Protein AF-A0A954ETG3-F1 (afdb_monomer)

Secondary structure (DSSP, 8-state):
--------------TTSSHHHHHHHHHHHHTT---------PPPPPPP--EEEEETTEEEEEE-HHHHHHHHHTTSS-TTSEEE-TTT-S-EEGGG-HHHHGGG---PPPPPPPP-

Mean predicted aligned error: 18.02 Å

Sequence (116 aa):
MMAAAENPSGGGAAEGMGLGMGFAMANRMAGGFAPAAPGMQAPPPPPQLVWHIAVGGQTQGPFDQTQLAQGIQSGQVTRETLVWNPGLGNWTAAGQVPQLGAYFGAATPPPPPPVP

Radius of gyration: 36.03 Å; Cα contacts (8 Å, |Δi|>4): 92; chains: 1; bounding box: 88×39×97 Å

Nearest PDB structures (foldseek):
  8z9y-assembly1_E  TM=8.578E-01  e=8.884E-03  Arabidopsis thaliana
  7vcf-assembly1_Q  TM=5.878E-01  e=5.594E-03  Chlamydomonas reinhardtii
  7z3c-assembly1_A  TM=7.494E-01  e=1.321E-02  Myxococcus xanthus
  7xzi-assembly1_F  TM=5.463E-01  e=1.083E-02  Chlamydomonas reinhardtii
  7rup-assembly1_A  TM=8.155E-01  e=4.338E-02  Homo sapiens

Solvent-accessible surface area (backbone atoms only — not comparable to full-atom values): 7611 Å² total; per-residue (Å²): 134,85,83,88,85,82,88,79,91,82,84,82,86,72,93,79,74,58,73,73,58,52,52,59,50,43,53,59,49,54,72,70,58,63,78,75,67,84,65,80,68,71,74,77,78,76,89,72,76,46,31,34,35,43,57,96,89,39,82,46,70,81,30,46,68,68,57,48,41,50,32,35,71,71,60,77,38,46,55,77,29,34,28,34,36,88,88,63,80,49,78,38,38,34,57,75,35,74,91,43,44,69,57,77,52,74,79,74,75,76,79,77,76,82,81,132

Structure (mmCIF, N/CA/C/O backbone):
data_AF-A0A954ETG3-F1
#
_entry.id   AF-A0A954ETG3-F1
#
loop_
_atom_site.group_PDB
_atom_site.id
_atom_site.type_symbol
_atom_site.label_atom_id
_atom_site.label_alt_id
_atom_site.label_comp_id
_atom_site.label_asym_id
_atom_site.label_entity_id
_atom_site.label_seq_id
_atom_site.pdbx_PDB_ins_code
_atom_site.Cartn_x
_atom_site.Cartn_y
_atom_site.Cartn_z
_atom_site.occupancy
_atom_site.B_iso_or_equiv
_atom_site.auth_seq_id
_atom_site.auth_comp_id
_atom_site.auth_asym_id
_atom_site.auth_atom_id
_atom_site.pdbx_PDB_model_num
ATOM 1 N N . MET A 1 1 ? 65.751 23.983 -58.830 1.00 43.00 1 MET A N 1
ATOM 2 C CA . MET A 1 1 ? 66.272 24.531 -57.561 1.00 43.00 1 MET A CA 1
ATOM 3 C C . MET A 1 1 ? 66.530 23.361 -56.621 1.00 43.00 1 MET A C 1
ATOM 5 O O . MET A 1 1 ? 65.565 22.710 -56.265 1.00 43.00 1 MET A O 1
ATOM 9 N N . MET A 1 2 ? 67.818 23.092 -56.345 1.00 48.81 2 MET A N 1
ATOM 10 C CA . MET A 1 2 ? 68.406 22.495 -55.119 1.00 48.81 2 MET A CA 1
ATOM 11 C C . MET A 1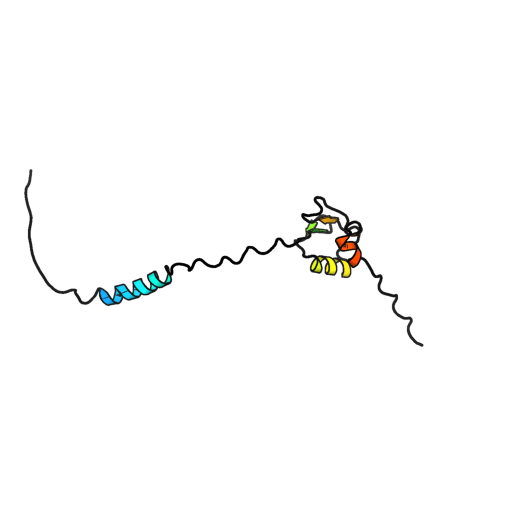 2 ? 67.818 21.146 -54.643 1.00 48.81 2 MET A C 1
ATOM 13 O O . MET A 1 2 ? 66.716 21.114 -54.121 1.00 48.81 2 MET A O 1
ATOM 17 N N . ALA A 1 3 ? 68.401 19.970 -54.906 1.00 39.72 3 ALA A N 1
ATOM 18 C CA . ALA A 1 3 ? 69.732 19.428 -54.570 1.00 39.72 3 ALA A CA 1
ATOM 19 C C . ALA A 1 3 ? 69.964 19.134 -53.068 1.00 39.72 3 ALA A C 1
ATOM 21 O O . ALA A 1 3 ? 70.110 20.056 -52.277 1.00 39.72 3 ALA A O 1
ATOM 22 N N . ALA A 1 4 ? 70.092 17.825 -52.793 1.00 40.00 4 ALA A N 1
ATOM 23 C CA . ALA A 1 4 ? 70.994 17.145 -51.853 1.00 40.00 4 ALA A CA 1
ATOM 24 C C . ALA A 1 4 ? 70.875 17.397 -50.335 1.00 40.00 4 ALA A C 1
ATOM 26 O O . ALA A 1 4 ? 71.153 18.484 -49.846 1.00 40.00 4 ALA A O 1
ATOM 27 N N . ALA A 1 5 ? 70.652 16.317 -49.579 1.00 42.62 5 ALA A N 1
ATOM 28 C CA . ALA A 1 5 ? 71.749 15.669 -48.850 1.00 42.62 5 ALA A CA 1
ATOM 29 C C . ALA A 1 5 ? 71.273 14.349 -48.225 1.00 42.62 5 ALA A C 1
ATOM 31 O O . ALA A 1 5 ? 70.419 14.311 -47.343 1.00 42.62 5 ALA A O 1
ATOM 32 N N . GLU A 1 6 ? 71.856 13.269 -48.722 1.00 43.91 6 GLU A N 1
ATOM 33 C CA . GLU A 1 6 ? 71.850 11.954 -48.107 1.00 43.91 6 GLU A CA 1
ATOM 34 C C . GLU A 1 6 ? 73.033 11.838 -47.124 1.00 43.91 6 GLU A C 1
ATOM 36 O O . GLU A 1 6 ? 74.049 12.511 -47.304 1.00 43.91 6 GLU A O 1
ATOM 41 N N . ASN A 1 7 ? 72.918 10.852 -46.220 1.00 45.94 7 ASN A N 1
ATOM 42 C CA . ASN A 1 7 ? 73.995 10.075 -45.577 1.00 45.94 7 ASN A CA 1
ATOM 43 C C . ASN A 1 7 ? 74.746 10.699 -44.373 1.00 45.94 7 ASN A C 1
ATOM 45 O O . ASN A 1 7 ? 74.837 11.914 -44.247 1.00 45.94 7 ASN A O 1
ATOM 49 N N . PRO A 1 8 ? 75.466 9.890 -43.564 1.00 54.91 8 PRO A N 1
ATOM 50 C CA . PRO A 1 8 ? 75.119 8.582 -42.980 1.00 54.91 8 PRO A CA 1
ATOM 51 C C . PRO A 1 8 ? 75.638 8.427 -41.518 1.00 54.91 8 PRO A C 1
ATOM 53 O O . PRO A 1 8 ? 76.386 9.251 -41.011 1.00 54.91 8 PRO A O 1
ATOM 56 N N . SER A 1 9 ? 75.303 7.296 -40.890 1.00 47.16 9 SER A N 1
ATOM 57 C CA . SER A 1 9 ? 76.126 6.540 -39.921 1.00 47.16 9 SER A CA 1
ATOM 58 C C . SER A 1 9 ? 76.714 7.211 -38.665 1.00 47.16 9 SER A C 1
ATOM 60 O O . SER A 1 9 ? 77.675 7.969 -38.706 1.00 47.16 9 SER A O 1
ATOM 62 N N . GLY A 1 10 ? 76.265 6.705 -37.514 1.00 41.53 10 GLY A N 1
ATOM 63 C CA . GLY A 1 10 ? 76.937 6.791 -36.213 1.00 41.53 10 GLY A CA 1
ATOM 64 C C . GLY A 1 10 ? 75.888 6.614 -35.117 1.00 41.53 10 GLY A C 1
ATOM 65 O O . GLY A 1 10 ? 75.210 7.562 -34.764 1.00 41.53 10 GLY A O 1
ATOM 66 N N . GLY A 1 11 ? 75.555 5.414 -34.655 1.00 46.88 11 GLY A N 1
ATOM 67 C CA . GLY A 1 11 ? 76.486 4.427 -34.135 1.00 46.88 11 GLY A CA 1
ATOM 68 C C . GLY A 1 11 ? 76.504 4.558 -32.614 1.00 46.88 11 GLY A C 1
ATOM 69 O O . GLY A 1 11 ? 77.142 5.457 -32.085 1.00 46.88 11 GLY A O 1
ATOM 70 N N . GLY A 1 12 ? 75.827 3.627 -31.942 1.00 53.81 12 GLY A N 1
ATOM 71 C CA . GLY A 1 12 ? 76.127 3.264 -30.562 1.00 53.81 12 GLY A CA 1
ATOM 72 C C . GLY A 1 12 ? 75.224 3.861 -29.485 1.00 53.81 12 GLY A C 1
ATOM 73 O O . GLY A 1 12 ? 75.094 5.069 -29.334 1.00 53.81 12 GLY A O 1
ATOM 74 N N . ALA A 1 13 ? 74.726 2.953 -28.649 1.00 53.66 13 ALA A N 1
ATOM 75 C CA . ALA A 1 13 ? 74.537 3.174 -27.222 1.00 53.66 13 ALA A CA 1
ATOM 76 C C . ALA A 1 13 ? 73.405 4.124 -26.797 1.00 53.66 13 ALA A C 1
ATOM 78 O O . ALA A 1 13 ? 73.625 5.185 -26.225 1.00 53.66 13 ALA A O 1
ATOM 79 N N . ALA A 1 14 ? 72.175 3.623 -26.888 1.00 49.47 14 ALA A N 1
ATOM 80 C CA . ALA A 1 14 ? 71.246 3.751 -25.762 1.00 49.47 14 ALA A CA 1
ATOM 81 C C . ALA A 1 14 ? 70.336 2.516 -25.650 1.00 49.47 14 ALA A C 1
ATOM 83 O O . ALA A 1 14 ? 69.157 2.606 -25.322 1.00 49.47 14 ALA A O 1
ATOM 84 N N . GLU A 1 15 ? 70.918 1.333 -25.854 1.00 53.25 15 GLU A N 1
ATOM 85 C CA . GLU A 1 15 ? 70.340 0.014 -25.548 1.00 53.25 15 GLU A CA 1
ATOM 86 C C . GLU A 1 15 ? 70.118 -0.222 -24.031 1.00 53.25 15 GLU A C 1
ATOM 88 O O . GLU A 1 15 ? 69.891 -1.344 -23.599 1.00 53.25 15 GLU A O 1
ATOM 93 N N . GLY A 1 16 ? 70.153 0.821 -23.191 1.00 56.62 16 GLY A N 1
ATOM 94 C CA . GLY A 1 16 ? 70.154 0.692 -21.728 1.00 56.62 16 GLY A CA 1
ATOM 95 C C . GLY A 1 16 ? 69.071 1.461 -20.971 1.00 56.62 16 GLY A C 1
ATOM 96 O O . GLY A 1 16 ? 69.084 1.434 -19.745 1.00 56.62 16 GLY A O 1
ATOM 97 N N . MET A 1 17 ? 68.149 2.163 -21.642 1.00 59.31 17 MET A N 1
ATOM 98 C CA . MET A 1 17 ? 67.184 3.040 -20.945 1.00 59.31 17 MET A CA 1
ATOM 99 C C . MET A 1 17 ? 65.737 2.982 -21.459 1.00 59.31 17 MET A C 1
ATOM 101 O O . MET A 1 17 ? 64.908 3.787 -21.051 1.00 59.31 17 MET A O 1
ATOM 105 N N . GLY A 1 18 ? 65.395 2.012 -22.311 1.00 55.75 18 GLY A N 1
ATOM 106 C CA . GLY A 1 18 ? 64.014 1.817 -22.788 1.00 55.75 18 GLY A CA 1
ATOM 107 C C . GLY A 1 18 ? 63.267 0.651 -22.135 1.00 55.75 18 GLY A C 1
ATOM 108 O O . GLY A 1 18 ? 62.039 0.627 -22.125 1.00 55.75 18 GLY A O 1
ATOM 109 N N . LEU A 1 19 ? 63.991 -0.313 -21.557 1.00 62.62 19 LEU A N 1
ATOM 110 C CA . LEU A 1 19 ? 63.399 -1.558 -21.057 1.00 62.62 19 LEU A CA 1
ATOM 111 C C . LEU A 1 19 ? 62.759 -1.422 -19.666 1.00 62.62 19 LEU A C 1
ATOM 113 O O . LEU A 1 19 ? 61.821 -2.146 -19.381 1.00 62.62 19 LEU A O 1
ATOM 117 N N . GLY A 1 20 ? 63.171 -0.473 -18.817 1.00 57.78 20 GLY A N 1
ATOM 118 C CA . GLY A 1 20 ? 62.566 -0.286 -17.482 1.00 57.78 20 GLY A CA 1
ATOM 119 C C . GLY A 1 20 ? 61.249 0.501 -17.481 1.00 57.78 20 GLY A C 1
ATOM 120 O O . GLY A 1 20 ? 60.387 0.284 -16.632 1.00 57.78 20 GLY A O 1
ATOM 121 N N . MET A 1 21 ? 61.061 1.393 -18.458 1.00 67.25 21 MET A N 1
ATOM 122 C CA . MET A 1 21 ? 59.860 2.232 -18.566 1.00 67.25 21 MET A CA 1
ATOM 123 C C . MET A 1 21 ? 58.784 1.604 -19.472 1.00 67.25 21 MET A C 1
ATOM 125 O O . MET A 1 21 ? 57.598 1.888 -19.304 1.00 67.25 21 MET A O 1
ATOM 129 N N . GLY A 1 22 ? 59.174 0.666 -20.349 1.00 55.97 22 GLY A N 1
ATOM 130 C CA . GLY A 1 22 ? 58.256 -0.158 -21.141 1.00 55.97 22 GLY A CA 1
ATOM 131 C C . GLY A 1 22 ? 57.404 -1.110 -20.294 1.00 55.97 22 GLY A C 1
ATOM 132 O O . GLY A 1 22 ? 56.209 -1.230 -20.543 1.00 55.97 22 GLY A O 1
ATOM 133 N N . PHE A 1 23 ? 57.959 -1.710 -19.230 1.00 65.00 23 PHE A N 1
ATOM 134 C CA . PHE A 1 23 ? 57.196 -2.597 -18.336 1.00 65.00 23 PHE A CA 1
ATOM 135 C C . PHE A 1 23 ? 56.303 -1.849 -17.330 1.00 65.00 23 PHE A C 1
ATOM 137 O O . PHE A 1 23 ? 55.227 -2.338 -16.994 1.00 65.00 23 PHE A O 1
ATOM 144 N N . ALA A 1 24 ? 56.680 -0.644 -16.885 1.00 60.94 24 ALA A N 1
ATOM 145 C CA . ALA A 1 24 ? 55.849 0.161 -15.979 1.00 60.94 24 ALA A CA 1
ATOM 146 C C . ALA A 1 24 ? 54.602 0.739 -16.680 1.00 60.94 24 ALA A C 1
ATOM 148 O O . ALA A 1 24 ? 53.517 0.772 -16.092 1.00 60.94 24 ALA A O 1
ATOM 149 N N . MET A 1 25 ? 54.719 1.125 -17.958 1.00 66.12 25 MET A N 1
ATOM 150 C CA . MET A 1 25 ? 53.553 1.446 -18.791 1.00 66.12 25 MET A CA 1
ATOM 151 C C . MET A 1 25 ? 52.797 0.176 -19.210 1.00 66.12 25 MET A C 1
ATOM 153 O O . MET A 1 25 ? 51.568 0.195 -19.198 1.00 66.12 25 MET A O 1
ATOM 157 N N . ALA A 1 26 ? 53.483 -0.946 -19.471 1.00 58.66 26 ALA A N 1
ATOM 158 C CA . ALA A 1 26 ? 52.820 -2.223 -19.737 1.00 58.66 26 ALA A CA 1
ATOM 159 C C . ALA A 1 26 ? 52.005 -2.725 -18.539 1.00 58.66 26 ALA A C 1
ATOM 161 O O . ALA A 1 26 ? 50.945 -3.278 -18.763 1.00 58.66 26 ALA A O 1
ATOM 162 N N . ASN A 1 27 ? 52.395 -2.474 -17.285 1.00 59.28 27 ASN A N 1
ATOM 163 C CA . ASN A 1 27 ? 51.571 -2.845 -16.126 1.00 59.28 27 ASN A CA 1
ATOM 164 C C . ASN A 1 27 ? 50.320 -1.950 -15.990 1.00 59.28 27 ASN A C 1
ATOM 166 O O . ASN A 1 27 ? 49.256 -2.416 -15.587 1.00 59.28 27 ASN A O 1
ATOM 170 N N . ARG A 1 28 ? 50.411 -0.673 -16.392 1.00 59.66 28 ARG A N 1
ATOM 171 C CA . ARG A 1 28 ? 49.268 0.262 -16.438 1.00 59.66 28 ARG A CA 1
ATOM 172 C C . ARG A 1 28 ? 48.347 0.021 -17.642 1.00 59.66 28 ARG A C 1
ATOM 174 O O . ARG A 1 28 ? 47.153 0.278 -17.545 1.00 59.66 28 ARG A O 1
ATOM 181 N N . MET A 1 29 ? 48.880 -0.485 -18.753 1.00 61.75 29 MET A N 1
ATOM 182 C CA . MET A 1 29 ? 48.114 -0.820 -19.958 1.00 61.75 29 MET A CA 1
ATOM 183 C C . MET A 1 29 ? 47.565 -2.258 -19.912 1.00 61.75 29 MET A C 1
ATOM 185 O O . MET A 1 29 ? 46.436 -2.484 -20.331 1.00 61.75 29 MET A O 1
ATOM 189 N N . ALA A 1 30 ? 48.282 -3.203 -19.295 1.00 54.66 30 ALA A N 1
ATOM 190 C CA . ALA A 1 30 ? 47.799 -4.554 -18.986 1.00 54.66 30 ALA A CA 1
ATOM 191 C C . ALA A 1 30 ? 46.777 -4.561 -17.838 1.00 54.66 30 ALA A C 1
ATOM 193 O O . ALA A 1 30 ? 45.889 -5.405 -17.825 1.00 54.66 30 ALA A O 1
ATOM 194 N N . GLY A 1 31 ? 46.832 -3.585 -16.924 1.00 53.94 31 GLY A N 1
ATOM 195 C CA . GLY A 1 31 ? 45.770 -3.341 -15.941 1.00 53.94 31 GLY A CA 1
ATOM 196 C C . GLY A 1 31 ? 44.520 -2.651 -16.509 1.00 53.94 31 GLY A C 1
ATOM 197 O O . GLY A 1 31 ? 43.523 -2.544 -15.801 1.00 53.94 31 GLY A O 1
ATOM 198 N N . GLY A 1 32 ? 44.562 -2.173 -17.76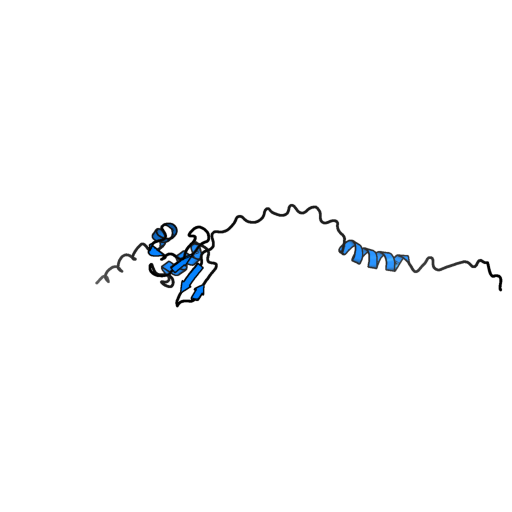1 1.00 55.44 32 GLY A N 1
ATOM 199 C CA . GLY A 1 32 ? 43.454 -1.475 -18.431 1.00 55.44 32 GLY A CA 1
ATOM 200 C C . GLY A 1 32 ? 42.789 -2.259 -19.567 1.00 55.44 32 GLY A C 1
ATOM 201 O O . GLY A 1 32 ? 41.733 -1.853 -20.041 1.00 55.44 32 GLY A O 1
ATOM 202 N N . PHE A 1 33 ? 43.383 -3.377 -19.992 1.00 54.16 33 PHE A N 1
ATOM 203 C CA . PHE A 1 33 ? 42.897 -4.209 -21.095 1.00 54.16 33 PHE A CA 1
ATOM 204 C C . PHE A 1 33 ? 43.124 -5.694 -20.790 1.00 54.16 33 PHE A C 1
ATOM 206 O O . PHE A 1 33 ? 43.775 -6.417 -21.540 1.00 54.16 33 PHE A O 1
ATOM 213 N N . ALA A 1 34 ? 42.558 -6.172 -19.682 1.00 50.06 34 ALA A N 1
ATOM 214 C CA . ALA A 1 34 ? 42.133 -7.563 -19.666 1.00 50.06 34 ALA A CA 1
ATOM 215 C C . ALA A 1 34 ? 40.972 -7.679 -20.671 1.00 50.06 34 ALA A C 1
ATOM 217 O O . ALA A 1 34 ? 40.055 -6.851 -20.601 1.00 50.06 34 ALA A O 1
ATOM 218 N N . PRO A 1 35 ? 40.960 -8.654 -21.601 1.00 44.50 35 PRO A N 1
ATOM 219 C CA . PRO A 1 35 ? 39.711 -9.011 -22.246 1.00 44.50 35 PRO A CA 1
ATOM 220 C C . PRO A 1 35 ? 38.763 -9.352 -21.102 1.00 44.50 35 PRO A C 1
ATOM 222 O O . PRO A 1 35 ? 39.039 -10.262 -20.319 1.00 44.50 35 PRO A O 1
ATOM 225 N N . ALA A 1 36 ? 37.690 -8.575 -20.953 1.00 50.06 36 ALA A N 1
ATOM 226 C CA . ALA A 1 36 ? 36.567 -9.018 -20.160 1.00 50.06 36 ALA A CA 1
ATOM 227 C C . ALA A 1 36 ? 36.245 -10.410 -20.706 1.00 50.06 36 ALA A C 1
ATOM 229 O O . ALA A 1 36 ? 35.804 -10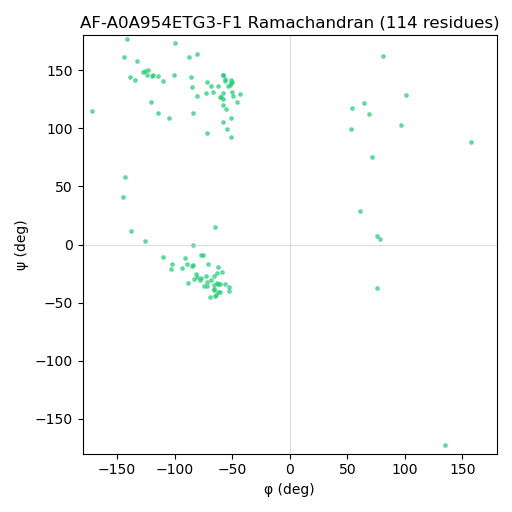.537 -21.851 1.00 50.06 36 ALA A O 1
ATOM 230 N N . ALA A 1 37 ? 36.538 -11.459 -19.925 1.00 52.12 37 ALA A N 1
ATOM 231 C CA . ALA A 1 37 ? 35.888 -12.742 -20.127 1.00 52.12 37 ALA A CA 1
ATOM 232 C C . ALA A 1 37 ? 34.420 -12.388 -20.355 1.00 52.12 37 ALA A C 1
ATOM 234 O O . ALA A 1 37 ? 33.947 -11.538 -19.591 1.00 52.12 37 ALA A O 1
ATOM 235 N N . PRO A 1 38 ? 33.749 -12.889 -21.412 1.00 47.44 38 PRO A N 1
ATOM 236 C CA . PRO A 1 38 ? 32.355 -12.564 -21.649 1.00 47.44 38 PRO A CA 1
ATOM 237 C C . PRO A 1 38 ? 31.647 -12.940 -20.364 1.00 47.44 38 PRO A C 1
ATOM 239 O O . PRO A 1 38 ? 31.466 -14.119 -20.058 1.00 47.44 38 PRO A O 1
ATOM 242 N N . GLY A 1 39 ? 31.407 -11.917 -19.542 1.00 53.41 39 GLY A N 1
ATOM 243 C CA . GLY A 1 39 ? 30.809 -12.088 -18.250 1.00 53.41 39 GLY A CA 1
ATOM 244 C C . GLY A 1 39 ? 29.517 -12.757 -18.611 1.00 53.41 39 GLY A C 1
ATOM 245 O O . GLY A 1 39 ? 28.809 -12.270 -19.497 1.00 53.41 39 GLY A O 1
ATOM 246 N N . MET A 1 40 ? 29.254 -13.908 -18.006 1.00 51.75 40 MET A N 1
ATOM 247 C CA . MET A 1 40 ? 27.886 -14.341 -17.842 1.00 51.75 40 MET A CA 1
ATOM 248 C C . MET A 1 40 ? 27.192 -13.137 -17.218 1.00 51.75 40 MET A C 1
ATOM 250 O O . MET A 1 40 ? 27.308 -12.894 -16.019 1.00 51.75 40 MET A O 1
ATOM 254 N N . GLN A 1 41 ? 26.616 -12.296 -18.079 1.00 59.59 41 GLN A N 1
ATOM 255 C CA . GLN A 1 41 ? 25.758 -11.203 -17.701 1.00 59.59 41 GLN A CA 1
ATOM 256 C C . GLN A 1 41 ? 24.683 -11.945 -16.940 1.00 59.59 41 GLN A C 1
ATOM 258 O O . GLN A 1 41 ? 23.953 -12.742 -17.536 1.00 59.59 41 GLN A O 1
ATOM 263 N N . ALA A 1 42 ? 24.714 -11.828 -15.610 1.00 64.38 42 ALA A N 1
ATOM 264 C CA . ALA A 1 42 ? 23.703 -12.449 -14.785 1.00 64.38 42 ALA A CA 1
ATOM 265 C C . ALA A 1 42 ? 22.365 -12.044 -15.413 1.00 64.38 42 ALA A C 1
ATOM 267 O O . ALA A 1 42 ? 22.207 -10.861 -15.744 1.00 64.38 42 ALA A O 1
ATOM 268 N N . PRO A 1 43 ? 21.475 -13.010 -15.701 1.00 65.56 43 PRO A N 1
ATOM 269 C CA . PRO A 1 43 ? 20.224 -12.703 -16.370 1.00 65.56 43 PRO A CA 1
ATOM 270 C C . PRO A 1 43 ? 19.554 -11.539 -15.631 1.00 65.56 43 PRO A C 1
ATOM 272 O O . PRO A 1 43 ? 19.650 -11.482 -14.399 1.00 65.56 43 PRO A O 1
ATOM 275 N N . PRO A 1 44 ? 18.943 -10.581 -16.356 1.00 67.81 44 PRO A N 1
ATOM 276 C CA . PRO A 1 44 ? 18.317 -9.433 -15.720 1.00 67.81 44 PRO A CA 1
ATOM 277 C C . PRO A 1 44 ? 17.366 -9.919 -14.617 1.00 67.81 44 PRO A C 1
ATOM 279 O O . PRO A 1 44 ? 16.686 -10.935 -14.814 1.00 67.81 44 PRO A O 1
ATOM 282 N N . PRO A 1 45 ? 17.336 -9.249 -13.450 1.00 68.62 45 PRO A N 1
ATOM 283 C CA . PRO A 1 45 ? 16.458 -9.657 -12.367 1.00 68.62 45 PRO A CA 1
ATOM 284 C C . PRO A 1 45 ? 15.009 -9.682 -12.872 1.00 68.62 45 PRO A C 1
ATOM 286 O O . PRO A 1 45 ? 14.625 -8.829 -13.680 1.00 68.62 45 PRO A O 1
ATOM 289 N N . PRO A 1 46 ? 14.199 -10.660 -12.432 1.00 71.25 46 PRO A N 1
ATOM 290 C CA . PRO A 1 46 ? 12.803 -10.727 -12.830 1.00 71.25 46 PRO A CA 1
ATOM 291 C C . PRO A 1 46 ? 12.084 -9.426 -12.438 1.00 71.25 46 PRO A C 1
ATOM 293 O O . PRO A 1 46 ? 12.413 -8.841 -11.400 1.00 71.25 46 PRO A O 1
ATOM 296 N N . PRO A 1 47 ? 11.106 -8.962 -13.237 1.00 69.69 47 PRO A N 1
ATOM 297 C CA . PRO A 1 47 ? 10.348 -7.761 -12.917 1.00 69.69 47 PRO A CA 1
ATOM 298 C C . PRO A 1 47 ? 9.671 -7.933 -11.555 1.00 69.69 47 PRO A C 1
ATOM 300 O O . PRO A 1 47 ? 8.892 -8.863 -11.343 1.00 69.69 47 PRO A O 1
ATOM 303 N N . GLN A 1 48 ? 10.002 -7.045 -10.622 1.00 74.75 48 GLN A N 1
ATOM 304 C CA . GLN A 1 48 ? 9.438 -7.056 -9.277 1.00 74.75 48 GLN A CA 1
ATOM 305 C C . GLN A 1 48 ? 8.115 -6.291 -9.298 1.00 74.75 48 GLN A C 1
ATOM 307 O O . GLN A 1 48 ? 8.010 -5.234 -9.925 1.00 74.75 48 GLN A O 1
ATOM 312 N N . LEU A 1 49 ? 7.081 -6.843 -8.659 1.00 83.56 49 LEU A N 1
ATOM 313 C CA . LEU A 1 49 ? 5.783 -6.182 -8.571 1.00 83.56 49 LEU A CA 1
ATOM 314 C C . LEU A 1 49 ? 5.892 -4.993 -7.610 1.00 83.56 49 LEU A C 1
ATOM 316 O O . LEU A 1 49 ? 5.771 -5.155 -6.397 1.00 83.56 49 LEU A O 1
ATOM 320 N N . VAL A 1 50 ? 6.107 -3.810 -8.177 1.00 90.62 50 VAL A N 1
ATOM 321 C CA . VAL A 1 50 ? 6.174 -2.549 -7.438 1.00 90.62 50 VAL A CA 1
ATOM 322 C C . VAL A 1 50 ? 4.790 -1.945 -7.236 1.00 90.62 50 VAL A C 1
ATOM 324 O O . VAL A 1 50 ? 3.925 -2.005 -8.112 1.00 90.62 50 VAL A O 1
ATOM 327 N N . TRP A 1 51 ? 4.602 -1.328 -6.080 1.00 92.56 51 TRP A N 1
ATOM 328 C CA . TRP A 1 51 ? 3.378 -0.660 -5.670 1.00 92.56 51 TRP A CA 1
ATOM 329 C C . TRP A 1 51 ? 3.634 0.815 -5.405 1.00 92.56 51 TRP A C 1
ATOM 331 O O . TRP A 1 51 ? 4.668 1.210 -4.874 1.00 92.56 51 TRP A O 1
ATOM 341 N N . HIS A 1 52 ? 2.652 1.634 -5.731 1.00 94.88 52 HIS A N 1
ATOM 342 C CA . HIS A 1 52 ? 2.620 3.048 -5.404 1.00 94.88 52 HIS A CA 1
ATOM 343 C C . HIS A 1 52 ? 1.342 3.335 -4.627 1.00 94.88 52 HIS A C 1
ATOM 345 O O . HIS A 1 52 ? 0.308 2.717 -4.882 1.00 94.88 52 HIS A O 1
ATOM 351 N N . ILE A 1 53 ? 1.406 4.267 -3.683 1.00 94.31 53 ILE A N 1
ATOM 352 C CA . ILE A 1 53 ? 0.259 4.683 -2.869 1.00 94.31 53 ILE A CA 1
ATOM 353 C C . ILE A 1 53 ? 0.069 6.192 -2.965 1.00 94.31 53 ILE A C 1
ATOM 355 O O . ILE A 1 53 ? 1.045 6.926 -3.102 1.00 94.31 53 ILE A O 1
ATOM 359 N N . ALA A 1 54 ? -1.167 6.665 -2.857 1.00 92.88 54 ALA A N 1
ATOM 360 C CA . ALA A 1 54 ? -1.472 8.083 -2.753 1.00 92.88 54 ALA A CA 1
ATOM 361 C C . ALA A 1 54 ? -1.846 8.424 -1.307 1.00 92.88 54 ALA A C 1
ATOM 363 O O . ALA A 1 54 ? -2.920 8.058 -0.829 1.00 92.88 54 ALA A O 1
ATOM 364 N N . VAL A 1 55 ? -0.970 9.146 -0.614 1.00 86.94 55 VAL A N 1
ATOM 365 C CA . VAL A 1 55 ? -1.173 9.576 0.777 1.00 86.94 55 VAL A CA 1
ATOM 366 C C . VAL A 1 55 ? -1.125 11.097 0.811 1.00 86.94 55 VAL A C 1
ATOM 368 O O . VAL A 1 55 ? -0.156 11.703 0.358 1.00 86.94 55 VAL A O 1
ATOM 371 N N . GLY A 1 56 ? -2.196 11.730 1.299 1.00 83.50 56 GLY A N 1
ATOM 372 C CA . GLY A 1 56 ? -2.297 13.195 1.341 1.00 83.50 56 GLY A CA 1
ATOM 373 C C . GLY A 1 56 ? -2.238 13.864 -0.040 1.00 83.50 56 GLY A C 1
ATOM 374 O O . GLY A 1 56 ? -1.737 14.975 -0.165 1.00 83.50 56 GLY A O 1
ATOM 375 N N . GLY A 1 57 ? -2.686 13.171 -1.093 1.00 85.44 57 GLY A N 1
ATOM 376 C CA . GLY A 1 57 ? -2.621 13.665 -2.474 1.00 85.44 57 GLY A CA 1
ATOM 377 C C . GLY A 1 57 ? -1.228 13.600 -3.111 1.00 85.44 57 GLY A C 1
ATOM 378 O O . GLY A 1 57 ? -1.050 14.106 -4.215 1.00 85.44 57 GLY A O 1
ATOM 379 N N . GLN A 1 58 ? -0.245 12.988 -2.446 1.00 90.50 58 GLN A N 1
ATOM 380 C CA . GLN A 1 58 ? 1.093 12.754 -2.989 1.00 90.50 58 GLN A CA 1
ATOM 381 C C . GLN A 1 58 ? 1.301 11.265 -3.258 1.00 90.50 58 GLN A C 1
ATOM 383 O O . GLN A 1 58 ? 0.888 10.418 -2.466 1.00 90.50 58 GLN A O 1
ATOM 388 N N . THR A 1 59 ? 1.960 10.951 -4.373 1.00 92.94 59 THR A N 1
ATOM 389 C CA . THR A 1 59 ? 2.353 9.576 -4.693 1.00 92.94 59 THR A CA 1
ATOM 390 C C . THR A 1 59 ? 3.619 9.209 -3.925 1.00 92.94 59 THR A C 1
ATOM 392 O O . THR A 1 59 ? 4.617 9.920 -4.007 1.00 92.94 59 THR A O 1
ATOM 395 N N . GLN A 1 60 ? 3.586 8.092 -3.206 1.00 91.56 60 GLN A N 1
ATOM 396 C CA . GLN A 1 60 ? 4.726 7.513 -2.499 1.00 91.56 60 GLN A CA 1
ATOM 397 C C . GLN A 1 60 ? 5.029 6.114 -3.050 1.00 91.56 60 GLN A C 1
ATOM 399 O O . GLN A 1 60 ? 4.116 5.386 -3.451 1.00 91.56 60 GLN A O 1
ATOM 404 N N . GLY A 1 61 ? 6.308 5.743 -3.072 1.00 88.50 61 GLY A N 1
ATOM 405 C CA . GLY A 1 61 ? 6.805 4.468 -3.596 1.00 88.50 61 GLY A CA 1
ATOM 406 C C . GLY A 1 61 ? 8.043 4.662 -4.481 1.00 88.50 61 GLY A C 1
ATOM 407 O O . GLY A 1 61 ? 8.546 5.784 -4.575 1.00 88.50 61 GLY A O 1
ATOM 408 N N . PRO A 1 62 ? 8.529 3.609 -5.159 1.00 90.44 62 PRO A N 1
ATOM 409 C CA . PRO A 1 62 ? 7.957 2.263 -5.244 1.00 90.44 62 PRO A CA 1
ATOM 410 C C . PRO A 1 62 ? 8.105 1.472 -3.937 1.00 90.44 62 PRO A C 1
ATOM 412 O O . PRO A 1 62 ? 9.143 1.526 -3.285 1.00 90.44 62 PRO A O 1
ATOM 415 N N . PHE A 1 63 ? 7.060 0.736 -3.574 1.00 90.94 63 PHE A N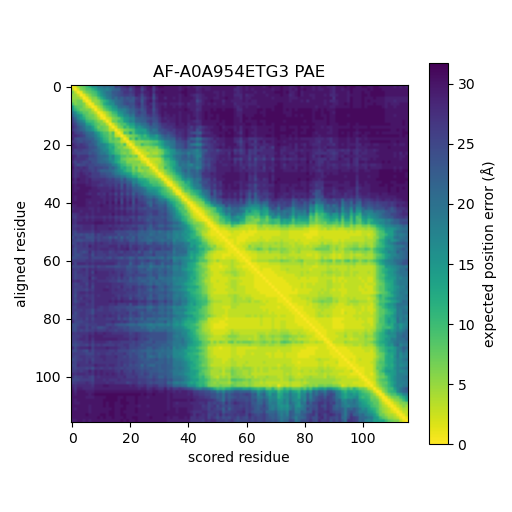 1
ATOM 416 C CA . PHE A 1 63 ? 7.026 -0.175 -2.436 1.00 90.94 63 PHE A CA 1
ATOM 417 C C . PHE A 1 63 ? 6.861 -1.614 -2.907 1.00 90.94 63 PHE A C 1
ATOM 419 O O . PHE A 1 63 ? 6.108 -1.892 -3.840 1.00 90.94 63 PHE A O 1
ATOM 426 N N . ASP A 1 64 ? 7.493 -2.544 -2.209 1.00 89.94 64 ASP A N 1
ATOM 427 C CA . ASP A 1 64 ? 7.191 -3.964 -2.363 1.00 89.94 64 ASP A CA 1
ATOM 428 C C . ASP A 1 64 ? 5.934 -4.343 -1.570 1.00 89.94 64 ASP A C 1
ATOM 430 O O . ASP A 1 64 ? 5.513 -3.642 -0.644 1.00 89.94 64 ASP A O 1
ATOM 434 N N . GLN A 1 65 ? 5.359 -5.508 -1.874 1.00 86.06 65 GLN A N 1
ATOM 435 C CA . GLN A 1 65 ? 4.176 -6.022 -1.172 1.00 86.06 65 GLN A CA 1
ATOM 436 C C . GLN A 1 65 ? 4.365 -6.053 0.356 1.00 86.06 65 GLN A C 1
ATOM 438 O O . GLN A 1 65 ? 3.455 -5.692 1.098 1.00 86.06 65 GLN A O 1
ATOM 443 N N . THR A 1 66 ? 5.555 -6.429 0.835 1.00 87.81 66 THR A N 1
ATOM 444 C CA . THR A 1 66 ? 5.871 -6.468 2.270 1.00 87.81 66 THR A CA 1
ATOM 445 C C . THR A 1 66 ? 5.848 -5.078 2.903 1.00 87.81 66 THR A C 1
ATOM 447 O O . THR A 1 66 ? 5.280 -4.907 3.977 1.00 87.81 66 THR A O 1
ATOM 450 N N . GLN A 1 67 ? 6.434 -4.071 2.247 1.00 89.56 67 GLN A N 1
ATOM 451 C CA . GLN A 1 67 ? 6.437 -2.688 2.746 1.00 89.56 67 GLN A CA 1
ATOM 452 C C . GLN A 1 67 ? 5.022 -2.111 2.757 1.00 89.56 67 GLN A C 1
ATOM 454 O O . GLN A 1 67 ? 4.629 -1.453 3.718 1.00 89.56 67 GLN A O 1
ATOM 459 N N . LEU A 1 68 ? 4.228 -2.426 1.733 1.00 89.69 68 LEU A N 1
ATOM 460 C CA . LEU A 1 68 ? 2.829 -2.033 1.675 1.00 89.69 68 LEU A CA 1
ATOM 461 C C . LEU A 1 68 ? 2.010 -2.681 2.801 1.00 89.69 68 LEU A C 1
ATOM 463 O O . LEU A 1 68 ? 1.240 -1.995 3.467 1.00 89.69 68 LEU A O 1
ATOM 467 N N . ALA A 1 69 ? 2.221 -3.972 3.074 1.00 87.75 69 ALA A N 1
ATOM 468 C CA . ALA A 1 69 ? 1.588 -4.671 4.191 1.00 87.75 69 ALA A CA 1
ATOM 469 C C . ALA A 1 69 ? 1.961 -4.055 5.551 1.00 87.75 69 ALA A C 1
ATOM 471 O O . ALA A 1 69 ? 1.087 -3.873 6.396 1.00 87.75 69 ALA A O 1
ATOM 472 N N . GLN A 1 70 ? 3.226 -3.669 5.747 1.00 88.44 70 GLN A N 1
ATOM 473 C CA . GLN A 1 70 ? 3.660 -2.932 6.942 1.00 88.44 70 GLN A CA 1
ATOM 474 C C . GLN A 1 70 ? 2.962 -1.566 7.049 1.00 88.44 70 GLN A C 1
ATOM 476 O O . GLN A 1 70 ? 2.515 -1.194 8.130 1.00 88.44 70 GLN A O 1
ATOM 481 N N . GLY A 1 71 ? 2.803 -0.848 5.931 1.00 88.69 71 GLY A N 1
ATOM 482 C CA . GLY A 1 71 ? 2.039 0.404 5.865 1.00 88.69 71 GLY A CA 1
ATOM 483 C C . GLY A 1 71 ? 0.555 0.231 6.207 1.00 88.69 71 GLY A C 1
ATOM 484 O O . GLY A 1 71 ? -0.045 1.105 6.830 1.00 88.69 71 GLY A O 1
ATOM 485 N N . ILE A 1 72 ? -0.034 -0.913 5.849 1.00 88.94 72 ILE A N 1
ATOM 486 C CA . ILE A 1 72 ? -1.408 -1.271 6.228 1.00 88.94 72 ILE A CA 1
ATOM 487 C C . ILE A 1 72 ? -1.494 -1.551 7.733 1.00 88.94 72 ILE A C 1
ATOM 489 O O . ILE A 1 72 ? -2.384 -1.038 8.409 1.00 88.94 72 ILE A O 1
ATOM 493 N N . GLN A 1 73 ? -0.543 -2.313 8.278 1.00 84.94 73 GLN A N 1
ATOM 494 C CA . GLN A 1 73 ? -0.490 -2.644 9.706 1.00 84.94 73 GLN A CA 1
ATOM 495 C C . GLN A 1 73 ? -0.225 -1.423 10.596 1.00 84.94 73 GLN A C 1
ATOM 497 O O . GLN A 1 73 ? -0.773 -1.337 11.692 1.00 84.94 73 GLN A O 1
ATOM 502 N N . SER A 1 74 ? 0.584 -0.469 10.129 1.00 85.25 74 SER A N 1
ATOM 503 C CA . SER A 1 74 ? 0.864 0.784 10.841 1.00 85.25 74 SER A CA 1
ATOM 504 C C . SER A 1 74 ? -0.271 1.810 10.738 1.00 85.25 74 SER A C 1
ATOM 506 O O . SER A 1 74 ? -0.229 2.836 11.416 1.00 85.25 74 SER A O 1
ATOM 508 N N . GLY A 1 75 ? -1.278 1.557 9.893 1.00 85.06 75 GLY A N 1
ATOM 509 C CA . GLY A 1 75 ? -2.387 2.475 9.630 1.00 85.06 75 GLY A CA 1
ATOM 510 C C . GLY A 1 75 ? -2.045 3.633 8.685 1.00 85.06 75 GLY A C 1
ATOM 511 O O . GLY A 1 75 ? -2.892 4.495 8.461 1.00 85.06 75 GLY A O 1
ATOM 512 N N . GLN A 1 76 ? -0.839 3.663 8.106 1.00 85.56 76 GLN A N 1
ATOM 513 C CA . GLN A 1 76 ? -0.463 4.640 7.074 1.00 85.56 76 GLN A CA 1
ATOM 514 C C . GLN A 1 76 ? -1.218 4.416 5.757 1.00 85.56 76 GLN A C 1
ATOM 516 O O . GLN A 1 76 ? -1.481 5.367 5.022 1.00 85.56 76 GLN A O 1
ATOM 521 N N . VAL A 1 77 ? -1.565 3.160 5.467 1.00 89.19 77 VAL A N 1
ATOM 522 C CA . VAL A 1 77 ? -2.359 2.750 4.307 1.00 89.19 77 VAL A CA 1
ATOM 523 C C . VAL A 1 77 ? -3.680 2.186 4.813 1.00 89.19 77 VAL A C 1
ATOM 525 O O . VAL A 1 77 ? -3.727 1.137 5.451 1.00 89.19 77 VAL A O 1
ATOM 528 N N . THR A 1 78 ? -4.775 2.878 4.529 1.00 89.50 78 THR A N 1
ATOM 529 C CA . THR A 1 78 ? -6.125 2.435 4.886 1.00 89.50 78 THR A CA 1
ATOM 530 C C . THR A 1 78 ? -6.809 1.810 3.675 1.00 89.50 78 THR A C 1
ATOM 532 O O . THR A 1 78 ? -6.307 1.861 2.553 1.00 89.50 78 THR A O 1
ATOM 535 N N . ARG A 1 79 ? -8.000 1.232 3.877 1.00 90.69 79 ARG A N 1
ATOM 536 C CA . ARG A 1 79 ? -8.812 0.694 2.771 1.00 90.69 79 ARG A CA 1
ATOM 537 C C . ARG A 1 79 ? -9.161 1.752 1.718 1.00 90.69 79 ARG A C 1
ATOM 539 O O . ARG A 1 79 ? -9.430 1.385 0.578 1.00 90.69 79 ARG A O 1
ATOM 546 N N . GLU A 1 80 ? -9.155 3.025 2.102 1.00 91.12 80 GLU A N 1
ATOM 547 C CA . GLU A 1 80 ? -9.487 4.173 1.254 1.00 91.12 80 GLU A CA 1
ATOM 548 C C . GLU A 1 80 ? -8.266 4.736 0.515 1.00 91.12 80 GLU A C 1
ATOM 550 O O . GLU A 1 80 ? -8.422 5.462 -0.466 1.00 91.12 80 GLU A O 1
ATOM 555 N N . THR A 1 81 ? -7.046 4.394 0.945 1.00 92.31 81 THR A N 1
ATOM 556 C CA . THR A 1 81 ? -5.814 4.817 0.274 1.00 92.31 81 THR A CA 1
ATOM 557 C C . THR A 1 81 ? -5.799 4.286 -1.154 1.00 92.31 81 THR A C 1
ATOM 559 O O . THR A 1 81 ? -5.948 3.086 -1.382 1.00 92.31 81 THR A O 1
ATOM 562 N N . LEU A 1 82 ? -5.600 5.172 -2.130 1.00 94.69 82 LEU A N 1
ATOM 563 C CA . LEU A 1 82 ? -5.448 4.760 -3.521 1.00 94.69 82 LEU A CA 1
ATOM 564 C C . LEU A 1 82 ? -4.084 4.106 -3.703 1.00 94.69 82 LEU A C 1
ATOM 566 O O . LEU A 1 82 ? -3.060 4.664 -3.313 1.00 94.69 82 LEU A O 1
ATOM 570 N N . VAL A 1 83 ? -4.077 2.938 -4.323 1.00 93.88 83 VAL A N 1
ATOM 571 C CA . VAL A 1 83 ? -2.880 2.183 -4.666 1.00 93.88 83 VAL A CA 1
ATOM 572 C C . VAL A 1 83 ? -2.851 1.920 -6.162 1.00 93.88 83 VAL A C 1
ATOM 574 O O . VAL A 1 83 ? -3.888 1.804 -6.817 1.00 93.88 83 VAL A O 1
ATOM 577 N N . TRP A 1 84 ? -1.654 1.827 -6.712 1.00 93.75 84 TRP A N 1
ATOM 578 C CA . TRP A 1 84 ? -1.426 1.511 -8.111 1.00 93.75 84 TRP A CA 1
ATOM 579 C C . TRP A 1 84 ? -0.262 0.541 -8.231 1.00 93.75 84 TRP A C 1
ATOM 581 O O . TRP A 1 84 ? 0.714 0.615 -7.486 1.00 93.75 84 TRP A O 1
ATOM 591 N N . ASN A 1 85 ? -0.368 -0.370 -9.185 1.00 91.44 85 ASN A N 1
ATOM 592 C CA . ASN A 1 85 ? 0.725 -1.223 -9.617 1.00 91.44 85 ASN A CA 1
ATOM 593 C C . ASN A 1 85 ? 0.586 -1.427 -11.140 1.00 91.44 85 ASN A C 1
ATOM 595 O O . ASN A 1 85 ? -0.506 -1.220 -11.687 1.00 91.44 85 ASN A O 1
ATOM 599 N N . PRO A 1 86 ? 1.647 -1.850 -11.844 1.00 87.94 86 PRO A N 1
ATOM 600 C CA . PRO A 1 86 ? 1.597 -2.032 -13.295 1.00 87.94 86 PRO A CA 1
ATOM 601 C C . PRO A 1 86 ? 0.584 -3.093 -13.769 1.00 87.94 86 PRO A C 1
ATOM 603 O O . PRO A 1 86 ? 0.186 -3.064 -14.928 1.00 87.94 86 PRO A O 1
ATOM 606 N N . GLY A 1 87 ? 0.139 -4.006 -12.900 1.00 86.00 87 GLY A N 1
ATOM 607 C CA . GLY A 1 87 ? -0.905 -4.994 -13.197 1.00 86.00 87 GLY A CA 1
ATOM 608 C C . GLY A 1 87 ? -2.345 -4.497 -12.993 1.00 86.00 87 GLY A C 1
ATOM 609 O O . GLY A 1 87 ? -3.264 -5.097 -13.539 1.00 86.00 87 GLY A O 1
ATOM 610 N N . LEU A 1 88 ? -2.555 -3.416 -12.232 1.00 87.94 88 LEU A N 1
ATOM 611 C CA . LEU A 1 88 ? -3.871 -2.820 -11.970 1.00 87.94 88 LEU A CA 1
ATOM 612 C C . LEU A 1 88 ? -4.316 -1.883 -13.095 1.00 87.94 88 LEU A C 1
ATOM 614 O O . LEU A 1 88 ? -5.508 -1.717 -13.316 1.00 87.94 88 LEU A O 1
ATOM 618 N N . GLY A 1 89 ? -3.374 -1.241 -13.788 1.00 86.81 89 GLY A N 1
ATOM 619 C CA . GLY A 1 89 ? -3.657 -0.283 -14.862 1.00 8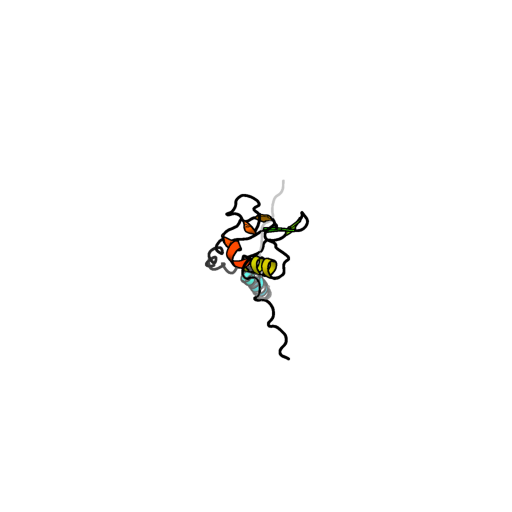6.81 89 GLY A CA 1
ATOM 620 C C . GLY A 1 89 ? -4.130 1.092 -14.370 1.00 86.81 89 GLY A C 1
ATOM 621 O O . GLY A 1 89 ? -3.689 2.106 -14.908 1.00 86.81 89 GLY A O 1
ATOM 622 N N . ASN A 1 90 ? -4.938 1.161 -13.309 1.00 92.38 90 ASN A N 1
ATOM 623 C CA . ASN A 1 90 ? -5.446 2.403 -12.718 1.00 92.38 90 ASN A CA 1
ATOM 624 C C . ASN A 1 90 ? -5.298 2.443 -11.189 1.00 92.38 90 ASN A C 1
ATOM 626 O O . ASN A 1 90 ? -5.187 1.414 -10.519 1.00 92.38 90 ASN A O 1
ATOM 630 N N . TRP A 1 91 ? -5.298 3.658 -10.632 1.00 93.38 91 TRP A N 1
ATOM 631 C CA . TRP A 1 91 ? -5.378 3.862 -9.186 1.00 93.38 91 TRP A CA 1
ATOM 632 C C . TRP A 1 91 ? -6.672 3.241 -8.662 1.00 93.38 91 TRP A C 1
ATOM 634 O O . TRP A 1 91 ? -7.753 3.512 -9.186 1.00 93.38 91 TRP A O 1
ATOM 644 N N . THR A 1 92 ? -6.546 2.392 -7.653 1.00 94.25 92 THR A N 1
ATOM 645 C CA . THR A 1 92 ? -7.639 1.606 -7.078 1.00 94.25 92 THR A CA 1
ATOM 646 C C . THR A 1 92 ? -7.555 1.701 -5.562 1.00 94.25 92 THR A C 1
ATOM 648 O O . THR A 1 92 ? -6.457 1.713 -5.017 1.00 94.25 92 THR A O 1
ATOM 651 N N . ALA A 1 93 ? -8.678 1.785 -4.851 1.00 93.38 93 ALA A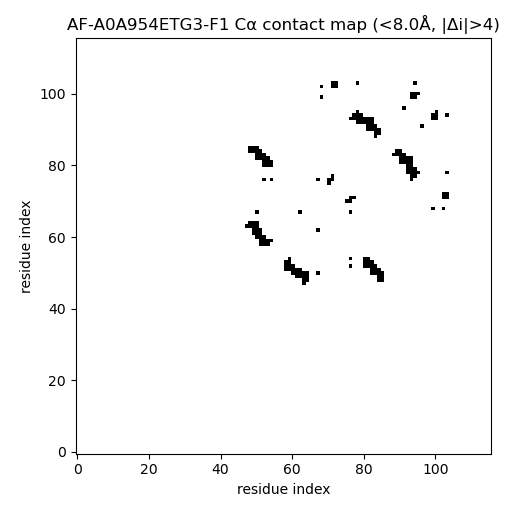 N 1
ATOM 652 C CA . ALA A 1 93 ? -8.641 1.823 -3.390 1.00 93.38 93 ALA A CA 1
ATOM 653 C C . ALA A 1 93 ? -8.04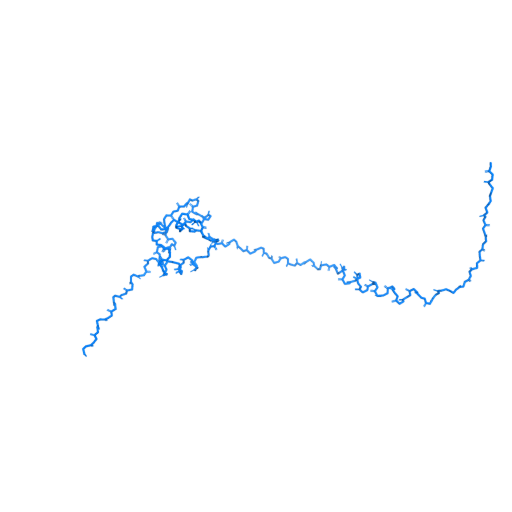2 0.519 -2.839 1.00 93.38 93 ALA A C 1
ATOM 655 O O . ALA A 1 93 ? -8.402 -0.569 -3.294 1.00 93.38 93 ALA A O 1
ATOM 656 N N . ALA A 1 94 ? -7.154 0.600 -1.849 1.00 91.56 94 ALA A N 1
ATOM 657 C CA . ALA A 1 94 ? -6.440 -0.558 -1.317 1.00 91.56 94 ALA A CA 1
ATOM 658 C C . ALA A 1 94 ? -7.390 -1.668 -0.833 1.00 91.56 94 ALA A C 1
ATOM 660 O O . ALA A 1 94 ? -7.102 -2.849 -1.011 1.00 91.56 94 ALA A O 1
ATOM 661 N N . GLY A 1 95 ? -8.554 -1.300 -0.285 1.00 89.81 95 GLY A N 1
ATOM 662 C CA . GLY A 1 95 ? -9.585 -2.247 0.145 1.00 89.81 95 GLY A CA 1
ATOM 663 C C . GLY A 1 95 ? -10.325 -2.958 -0.996 1.00 89.81 95 GLY A C 1
ATOM 664 O O . GLY A 1 95 ? -10.959 -3.980 -0.752 1.00 89.81 95 GLY A O 1
ATOM 665 N N . GLN A 1 96 ? -10.244 -2.446 -2.226 1.00 91.19 96 GLN A N 1
ATOM 666 C CA . GLN A 1 96 ? -10.802 -3.078 -3.428 1.00 91.19 96 GLN A CA 1
ATOM 667 C C . GLN A 1 96 ? -9.795 -3.998 -4.123 1.00 91.19 96 GLN A C 1
ATOM 669 O O . GLN A 1 96 ? -10.179 -4.762 -5.005 1.00 91.19 96 GLN A O 1
ATOM 674 N N . VAL A 1 97 ? -8.517 -3.943 -3.738 1.00 90.56 97 VAL A N 1
ATOM 675 C CA . VAL A 1 97 ? -7.470 -4.774 -4.326 1.00 90.56 97 VAL A CA 1
ATOM 676 C C . VAL A 1 97 ? -7.455 -6.142 -3.634 1.00 90.56 97 VAL A C 1
ATOM 678 O O . VAL A 1 97 ? -7.065 -6.231 -2.466 1.00 90.56 97 VAL A O 1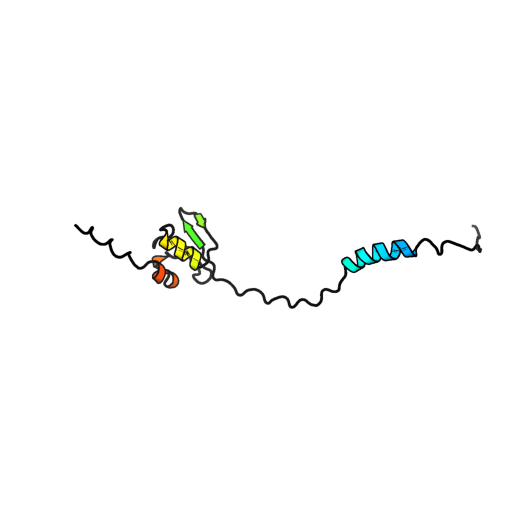
ATOM 681 N N . PRO A 1 98 ? -7.796 -7.245 -4.332 1.00 86.50 98 PRO A N 1
ATOM 682 C CA . PRO A 1 98 ? -7.869 -8.572 -3.715 1.00 86.50 98 PRO A CA 1
ATOM 683 C C . PRO A 1 98 ? -6.529 -9.025 -3.125 1.00 86.50 98 PRO A C 1
ATOM 685 O O . PRO A 1 98 ? -6.493 -9.663 -2.078 1.00 86.50 98 PRO A O 1
ATOM 688 N N . GLN A 1 99 ? -5.421 -8.630 -3.764 1.00 86.38 99 GLN A N 1
ATOM 689 C CA . GLN A 1 99 ? -4.052 -8.922 -3.324 1.00 86.38 99 GLN A CA 1
ATOM 690 C C . GLN A 1 99 ? -3.719 -8.289 -1.966 1.00 86.38 99 GLN A C 1
ATOM 692 O O . GLN A 1 99 ? -2.825 -8.777 -1.281 1.00 86.38 99 GLN A O 1
ATOM 697 N N . LEU A 1 100 ? -4.417 -7.211 -1.584 1.00 86.19 100 LEU A N 1
ATOM 698 C CA . LEU A 1 100 ? -4.207 -6.508 -0.318 1.00 86.19 100 LEU A CA 1
ATOM 699 C C . LEU A 1 100 ? -5.260 -6.830 0.738 1.00 86.19 100 LEU A C 1
ATOM 701 O O . LEU A 1 100 ? -5.023 -6.597 1.921 1.00 86.19 100 LEU A O 1
ATOM 705 N N . GLY A 1 101 ? -6.400 -7.399 0.335 1.00 84.56 101 GLY A N 1
ATOM 706 C CA . GLY A 1 101 ? -7.508 -7.727 1.232 1.00 84.56 101 GLY A CA 1
ATOM 707 C C . GLY A 1 101 ? -7.084 -8.568 2.440 1.00 84.56 101 GLY A C 1
ATOM 708 O O . GLY A 1 101 ? -7.560 -8.322 3.547 1.00 84.56 101 GLY A O 1
ATOM 709 N N . ALA A 1 102 ? -6.131 -9.487 2.251 1.00 83.31 102 ALA A N 1
ATOM 710 C CA . ALA A 1 102 ? -5.584 -10.325 3.319 1.00 83.31 102 ALA A CA 1
ATOM 711 C C . ALA A 1 102 ? -4.807 -9.537 4.391 1.00 83.31 102 ALA A C 1
ATOM 713 O O . ALA A 1 102 ? -4.771 -9.970 5.537 1.00 83.31 102 ALA A O 1
ATOM 714 N N . TYR A 1 103 ? -4.219 -8.382 4.056 1.00 84.44 103 TYR A N 1
ATOM 715 C CA . TYR A 1 103 ? -3.476 -7.549 5.013 1.00 84.44 103 TYR A CA 1
ATOM 716 C C . TYR A 1 103 ? -4.384 -6.611 5.819 1.00 84.44 103 TYR A C 1
ATOM 718 O O . TYR A 1 103 ? -3.978 -6.117 6.866 1.00 84.44 103 TYR A O 1
ATOM 726 N N . PHE A 1 104 ? -5.618 -6.376 5.360 1.00 82.50 104 PHE A N 1
ATOM 727 C CA . PHE A 1 104 ? -6.602 -5.538 6.054 1.00 82.50 104 PHE A CA 1
ATOM 728 C C . PHE A 1 104 ? -7.403 -6.281 7.148 1.00 82.50 104 PHE A C 1
ATOM 730 O O . PHE A 1 104 ? -8.263 -5.673 7.794 1.00 82.50 104 PHE A O 1
ATOM 737 N N . GLY A 1 105 ? -7.165 -7.580 7.362 1.00 66.81 105 GLY A N 1
ATOM 738 C CA . GLY A 1 105 ? -7.702 -8.373 8.478 1.00 66.81 105 GLY A CA 1
ATOM 739 C C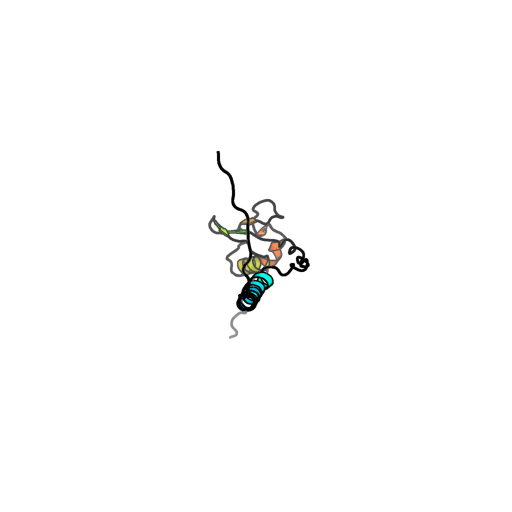 . GLY A 1 105 ? -6.561 -9.090 9.211 1.00 66.81 105 GLY A C 1
ATOM 740 O O . GLY A 1 105 ? -5.562 -9.427 8.598 1.00 66.81 105 GLY A O 1
ATOM 741 N N . ALA A 1 106 ? -6.598 -9.356 10.512 1.00 52.25 106 ALA A N 1
ATOM 742 C CA . ALA A 1 106 ? -7.695 -9.301 11.461 1.00 52.25 106 ALA A CA 1
ATOM 743 C C . ALA A 1 106 ? -7.660 -8.027 12.316 1.00 52.25 106 ALA A C 1
ATOM 745 O O . ALA A 1 106 ? -6.596 -7.562 12.720 1.00 52.25 106 ALA A O 1
ATOM 746 N N . ALA A 1 107 ? -8.850 -7.520 12.652 1.00 54.28 107 ALA A N 1
ATOM 747 C CA . ALA A 1 107 ? -9.023 -6.779 13.891 1.00 54.28 107 ALA A CA 1
ATOM 748 C C . ALA A 1 107 ? -8.320 -7.576 14.994 1.00 54.28 107 ALA A C 1
ATOM 750 O O . ALA A 1 107 ? -8.592 -8.770 15.161 1.00 54.28 107 ALA A O 1
ATOM 751 N N . THR A 1 108 ? -7.367 -6.951 15.681 1.00 51.28 108 THR A N 1
ATOM 752 C CA . THR A 1 108 ? -6.776 -7.550 16.870 1.00 51.28 108 THR A CA 1
ATOM 753 C C . THR A 1 108 ? -7.926 -7.987 17.777 1.00 51.28 108 THR A C 1
ATOM 755 O O . THR A 1 108 ? -8.874 -7.212 17.959 1.00 51.28 108 THR A O 1
ATOM 758 N N . PRO A 1 109 ? -7.919 -9.232 18.296 1.00 58.03 109 PRO A N 1
ATOM 759 C CA . PRO A 1 109 ? -8.899 -9.603 19.303 1.00 58.03 109 PRO A CA 1
ATOM 760 C C . PRO A 1 109 ? -8.835 -8.543 20.412 1.00 58.03 109 PRO A C 1
ATOM 762 O O . PRO A 1 109 ? -7.731 -8.090 20.742 1.00 58.03 109 PRO A O 1
ATOM 765 N N . PRO A 1 110 ? -9.989 -8.082 20.930 1.00 62.16 110 PRO A N 1
ATOM 766 C CA . PRO A 1 110 ? -10.007 -7.071 21.976 1.00 62.16 110 PRO A CA 1
ATOM 767 C C . PRO A 1 110 ? -9.076 -7.505 23.116 1.00 62.16 110 PRO A C 1
ATOM 769 O O . PRO A 1 110 ? -9.002 -8.706 23.406 1.00 62.16 110 PRO A O 1
ATOM 772 N N . PRO A 1 111 ? -8.336 -6.564 23.735 1.00 64.38 111 PRO A N 1
ATOM 773 C CA . PRO A 1 111 ? -7.449 -6.900 24.836 1.00 64.38 111 PRO A CA 1
ATOM 774 C C . PRO A 1 111 ? -8.246 -7.664 25.905 1.00 64.38 111 PRO A C 1
ATOM 776 O O . PRO A 1 111 ? -9.389 -7.285 26.187 1.00 64.38 111 PRO A O 1
ATOM 779 N N . PRO A 1 112 ? -7.690 -8.751 26.471 1.00 67.75 112 PRO A N 1
ATOM 780 C CA . PRO A 1 112 ? -8.372 -9.492 27.522 1.00 67.75 112 PRO A CA 1
ATOM 781 C C . PRO A 1 112 ? -8.706 -8.539 28.682 1.00 67.75 112 PRO A C 1
ATOM 783 O O . PRO A 1 112 ? -7.900 -7.652 28.985 1.00 67.75 112 PRO A O 1
ATOM 786 N N . PRO A 1 113 ? -9.886 -8.677 29.316 1.00 74.06 113 PRO A N 1
ATOM 787 C CA . PRO A 1 113 ? -10.240 -7.846 30.459 1.00 74.06 113 PRO A CA 1
ATOM 788 C C . PRO A 1 113 ? -9.187 -8.010 31.569 1.00 74.06 113 PRO A C 1
ATOM 790 O O . PRO A 1 113 ? -8.634 -9.105 31.718 1.00 74.06 113 PRO A O 1
ATOM 793 N N . PRO A 1 114 ? -8.890 -6.950 32.346 1.00 75.19 114 PRO A N 1
ATOM 794 C CA . PRO A 1 114 ? -7.977 -7.065 33.476 1.00 75.19 114 PRO A CA 1
ATOM 795 C C . PRO A 1 114 ? -8.504 -8.129 34.447 1.00 75.19 114 PRO A C 1
ATOM 797 O O . PRO A 1 114 ? -9.685 -8.129 34.796 1.00 75.19 114 PRO A O 1
ATOM 800 N N . VAL A 1 115 ? -7.632 -9.055 34.847 1.00 71.50 115 VAL A N 1
ATOM 801 C CA . VAL A 1 115 ? -7.940 -10.017 35.912 1.00 71.50 115 VAL A CA 1
ATOM 802 C C . VAL A 1 115 ? -8.036 -9.266 37.254 1.00 71.50 115 VAL A C 1
ATOM 804 O O . VAL A 1 115 ? -7.217 -8.368 37.471 1.00 71.50 115 VAL A O 1
ATOM 807 N N . PRO A 1 116 ? -9.040 -9.560 38.105 1.00 76.06 116 PRO A N 1
ATOM 808 C CA . PRO A 1 116 ? -9.214 -8.922 39.413 1.00 76.06 116 PRO A CA 1
ATOM 809 C C . PRO A 1 116 ? -8.158 -9.342 40.442 1.00 76.06 116 PRO A C 1
ATOM 811 O O . PRO A 1 116 ? -7.606 -10.460 40.314 1.00 76.06 116 PRO A O 1
#

pLDDT: mean 72.65, std 17.47, range [39.72, 94.88]

Foldseek 3Di:
DDDDDDDDDDDDDDPDPPVVVVVVVVVVVVVVDDPPPPPPPPPPPPDAWFKWWQQPNDIDDRDHPVVVLVCLVVVVQDQQIFMDTPVVVDTDRLCPDPSNVVSNDDDDDPDPPDDD